Protein AF-A0A392MYU2-F1 (afdb_monomer_lite)

InterPro domains:
  IPR002130 Cyclophilin-type peptidyl-prolyl cis-trans isomerase domain [PF00160] (11-79)
  IPR029000 Cyclophilin-like domain superfamily [G3DSA:2.40.100.10] (5-92)
  IPR029000 Cyclophilin-like domain superfamily [SSF50891] (9-80)
  IPR044665 Cyclophilin-type peptidyl-prolyl cis-trans isomerase, E. coli cyclophilin A-like [PTHR43246] (1-92)

Structure (mmCIF, N/CA/C/O backbone):
data_AF-A0A392MYU2-F1
#
_entry.id   AF-A0A392MYU2-F1
#
loop_
_atom_site.group_PDB
_atom_site.id
_atom_site.type_symbol
_atom_site.label_atom_id
_atom_site.label_alt_id
_atom_site.label_comp_id
_atom_site.label_asym_id
_atom_site.label_entity_id
_atom_site.label_seq_id
_atom_site.pdbx_PDB_ins_code
_atom_site.Cartn_x
_atom_site.Cartn_y
_atom_site.Cartn_z
_atom_site.occupancy
_atom_site.B_iso_or_equiv
_atom_site.auth_seq_id
_atom_site.auth_comp_id
_atom_site.auth_asym_id
_atom_site.auth_atom_id
_atom_site.pdbx_PDB_model_num
ATOM 1 N N . GLU A 1 1 ? 16.950 2.868 -20.946 1.00 42.47 1 GLU A N 1
ATOM 2 C CA . GLU A 1 1 ? 15.886 2.952 -21.970 1.00 42.47 1 GLU A CA 1
ATOM 3 C C . GLU A 1 1 ? 14.981 4.127 -21.629 1.00 42.47 1 GLU A C 1
ATOM 5 O O . GLU A 1 1 ? 14.779 4.383 -20.450 1.00 42.47 1 GLU A O 1
ATOM 10 N N . LEU A 1 2 ? 14.501 4.889 -22.615 1.00 53.47 2 LEU A N 1
ATOM 11 C CA . LEU A 1 2 ? 13.502 5.937 -22.369 1.00 53.47 2 LEU A CA 1
ATOM 12 C C . LEU A 1 2 ? 12.210 5.256 -21.892 1.00 53.47 2 LEU A C 1
ATOM 14 O O . LEU A 1 2 ? 11.650 4.447 -22.629 1.00 53.47 2 LEU A O 1
ATOM 18 N N . GLY A 1 3 ? 11.779 5.546 -20.661 1.00 56.72 3 GLY A N 1
ATOM 19 C CA . GLY A 1 3 ? 10.579 4.963 -20.051 1.00 56.72 3 GLY A CA 1
ATOM 20 C C . GLY A 1 3 ? 9.310 5.168 -20.888 1.00 56.72 3 GLY A C 1
ATOM 21 O O . GLY A 1 3 ? 9.255 6.017 -21.777 1.00 56.72 3 GLY A O 1
ATOM 22 N N . LEU A 1 4 ? 8.268 4.381 -20.616 1.00 60.94 4 LEU A N 1
ATOM 23 C CA . LEU A 1 4 ? 7.018 4.340 -21.390 1.00 60.94 4 LEU A CA 1
ATOM 24 C C . LEU A 1 4 ? 6.106 5.564 -21.145 1.00 60.94 4 LEU A C 1
ATOM 26 O O . LEU A 1 4 ? 4.966 5.422 -20.718 1.00 60.94 4 LEU A O 1
ATOM 30 N N . TYR A 1 5 ? 6.563 6.777 -21.463 1.00 53.78 5 TYR A N 1
ATOM 31 C CA . TYR A 1 5 ? 5.838 8.030 -21.181 1.00 53.78 5 TYR A CA 1
ATOM 32 C C . TYR A 1 5 ? 4.535 8.229 -21.986 1.00 53.78 5 TYR A C 1
ATOM 34 O O . TYR A 1 5 ? 3.774 9.148 -21.699 1.00 53.78 5 TYR A O 1
ATOM 42 N N . LYS A 1 6 ? 4.272 7.395 -23.007 1.00 58.09 6 LYS A N 1
ATOM 43 C CA . LYS A 1 6 ? 3.012 7.388 -23.784 1.00 58.09 6 LYS A CA 1
ATOM 44 C C . LYS A 1 6 ? 2.075 6.230 -23.431 1.00 58.09 6 LYS A C 1
ATOM 46 O O . LYS A 1 6 ? 0.996 6.139 -24.013 1.00 58.09 6 LYS A O 1
ATOM 51 N N . ALA A 1 7 ? 2.488 5.309 -22.561 1.00 65.81 7 ALA A N 1
ATOM 52 C CA . ALA A 1 7 ? 1.626 4.200 -22.178 1.00 65.81 7 ALA A CA 1
ATOM 53 C C . ALA A 1 7 ? 0.496 4.715 -21.281 1.00 65.81 7 ALA A C 1
ATOM 55 O O . ALA A 1 7 ? 0.728 5.500 -20.367 1.00 65.81 7 ALA A O 1
ATOM 56 N N . GLN A 1 8 ? -0.729 4.266 -21.546 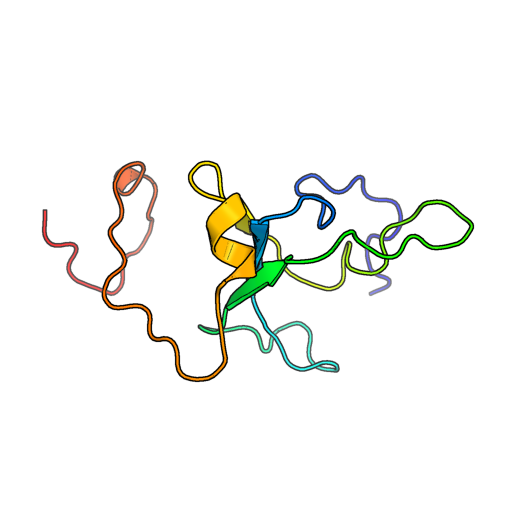1.00 67.56 8 GLN A N 1
ATOM 57 C CA . GLN A 1 8 ? -1.862 4.573 -20.683 1.00 67.56 8 GLN A CA 1
ATOM 58 C C . GLN A 1 8 ? -1.690 3.840 -19.347 1.00 67.56 8 GLN A C 1
ATOM 60 O O . GLN A 1 8 ? -1.617 2.608 -19.315 1.00 67.56 8 GLN A O 1
ATOM 65 N N . THR A 1 9 ? -1.627 4.595 -18.250 1.00 71.06 9 THR A N 1
ATOM 66 C CA . THR A 1 9 ? -1.507 4.047 -16.897 1.00 71.06 9 THR A CA 1
ATOM 67 C C . THR A 1 9 ? -2.745 3.215 -16.560 1.00 71.06 9 THR A C 1
ATOM 69 O O . THR A 1 9 ? -3.864 3.724 -16.576 1.00 71.06 9 THR A O 1
ATOM 72 N N . LYS A 1 10 ? -2.558 1.920 -16.269 1.00 78.94 10 LYS A N 1
ATOM 73 C CA . LYS A 1 10 ? -3.660 1.024 -15.865 1.00 78.94 10 LYS A CA 1
ATOM 74 C C . LYS A 1 10 ? -4.071 1.208 -14.406 1.00 78.94 10 LYS A C 1
ATOM 76 O O . LYS A 1 10 ? -5.239 1.037 -14.086 1.00 78.94 10 LYS A O 1
ATOM 81 N N . LEU A 1 11 ? -3.102 1.531 -13.554 1.00 82.50 11 LEU A N 1
ATOM 82 C CA . LEU A 1 11 ? -3.281 1.786 -12.127 1.00 82.50 11 LEU A CA 1
ATOM 83 C C . LEU A 1 11 ? -2.816 3.221 -11.847 1.00 82.50 11 LEU A C 1
ATOM 85 O O . LEU A 1 11 ? -1.638 3.423 -11.549 1.00 82.50 11 LEU A O 1
ATOM 89 N N . PRO A 1 12 ? -3.675 4.229 -12.075 1.00 77.88 12 PRO A N 1
ATOM 90 C CA . PRO A 1 12 ? -3.289 5.619 -11.892 1.00 77.88 12 PRO A CA 1
ATOM 91 C C . PRO A 1 12 ? -3.044 5.927 -10.411 1.00 77.88 12 PRO A C 1
ATOM 93 O O . PRO A 1 12 ? -3.743 5.423 -9.528 1.00 77.88 12 PRO A O 1
ATOM 96 N N . PHE A 1 13 ? -2.053 6.776 -10.156 1.00 77.88 13 PHE A N 1
ATOM 97 C CA . PHE A 1 13 ? -1.628 7.258 -8.845 1.00 77.88 13 PHE A CA 1
ATOM 98 C C . PHE A 1 13 ? -2.435 8.489 -8.412 1.00 77.88 13 PHE A C 1
ATOM 100 O O . PHE A 1 13 ? -1.874 9.447 -7.907 1.00 77.88 13 PHE A O 1
ATOM 107 N N . ASN A 1 14 ? -3.729 8.583 -8.705 1.00 74.69 14 ASN A N 1
ATOM 108 C CA . ASN A 1 14 ? -4.484 9.833 -8.502 1.00 74.69 14 ASN A CA 1
ATOM 109 C C . ASN A 1 14 ? -5.634 9.735 -7.501 1.00 74.69 14 ASN A C 1
ATOM 111 O O . ASN A 1 14 ? -6.217 10.760 -7.155 1.00 74.69 14 ASN A O 1
ATOM 115 N N . ALA A 1 15 ? -5.964 8.530 -7.040 1.00 80.38 15 ALA A N 1
ATOM 116 C CA . ALA A 1 15 ? -7.044 8.324 -6.089 1.00 80.38 15 ALA A CA 1
ATOM 117 C C . ALA A 1 15 ? -6.531 8.427 -4.648 1.00 80.38 15 ALA A C 1
ATOM 119 O O . ALA A 1 15 ? -5.486 7.860 -4.307 1.00 80.38 15 ALA A O 1
ATOM 120 N N . PHE A 1 16 ? -7.289 9.110 -3.794 1.00 85.69 16 PHE A N 1
ATOM 121 C CA . PHE A 1 16 ? -7.085 9.045 -2.352 1.00 85.69 16 PHE A CA 1
ATOM 122 C C . PHE A 1 16 ? -7.111 7.573 -1.897 1.00 85.69 16 PHE A C 1
ATOM 124 O O . PHE A 1 16 ? -7.868 6.763 -2.428 1.00 85.69 16 PHE A O 1
ATOM 131 N N . GLY A 1 17 ? -6.194 7.186 -1.011 1.00 88.94 17 GLY A N 1
ATOM 132 C CA . GLY A 1 17 ? -6.048 5.789 -0.594 1.00 88.94 17 GLY A CA 1
ATOM 133 C C . GLY A 1 17 ? -5.348 4.866 -1.604 1.00 88.94 17 GLY A C 1
ATOM 134 O O . GLY A 1 17 ? -5.294 3.656 -1.372 1.00 88.94 17 GLY A O 1
ATOM 135 N N . THR A 1 18 ? -4.769 5.390 -2.694 1.00 91.62 18 THR A N 1
ATOM 136 C CA . THR A 1 18 ? -3.857 4.607 -3.555 1.00 91.62 18 THR A CA 1
ATOM 137 C C . THR A 1 18 ? -2.662 4.119 -2.736 1.00 91.62 18 THR A C 1
ATOM 139 O O . THR A 1 18 ? -2.016 4.922 -2.065 1.00 91.62 18 THR A O 1
ATOM 142 N N . MET A 1 19 ? -2.346 2.824 -2.812 1.00 93.06 19 MET A N 1
ATOM 143 C CA . MET A 1 19 ? -1.209 2.201 -2.132 1.00 93.06 19 MET A CA 1
ATOM 144 C C . MET A 1 19 ? -0.081 1.894 -3.119 1.00 93.06 19 MET A C 1
ATOM 146 O O . MET A 1 19 ? -0.293 1.272 -4.169 1.00 93.06 19 MET A O 1
ATOM 150 N N . ALA A 1 20 ? 1.133 2.296 -2.753 1.00 92.88 20 ALA A N 1
ATOM 151 C CA . ALA A 1 20 ? 2.313 2.107 -3.579 1.00 92.88 20 ALA A CA 1
ATOM 152 C C . ALA A 1 20 ? 3.567 1.762 -2.782 1.00 92.88 20 ALA A C 1
ATOM 154 O O . ALA A 1 20 ? 3.644 1.968 -1.570 1.00 92.88 20 ALA A O 1
ATOM 155 N N . MET A 1 21 ? 4.552 1.211 -3.489 1.00 95.12 21 MET A N 1
ATOM 156 C CA . MET A 1 21 ? 5.829 0.801 -2.915 1.00 95.12 21 MET A CA 1
ATOM 157 C C . MET A 1 21 ? 6.780 1.996 -2.825 1.00 95.12 21 MET A C 1
ATOM 159 O O . MET A 1 21 ? 7.013 2.684 -3.821 1.00 95.12 21 MET A O 1
ATOM 163 N N . ALA A 1 22 ? 7.330 2.232 -1.635 1.00 93.88 22 ALA A N 1
ATOM 164 C CA . ALA A 1 22 ? 8.386 3.214 -1.438 1.00 93.88 22 ALA A CA 1
ATOM 165 C C . ALA A 1 22 ? 9.713 2.684 -1.999 1.00 93.88 22 ALA A C 1
ATOM 167 O O . ALA A 1 22 ? 9.966 1.477 -2.012 1.00 93.88 22 ALA A O 1
ATOM 168 N N . ARG A 1 23 ? 10.548 3.605 -2.476 1.00 94.19 23 ARG A N 1
ATOM 169 C CA . ARG A 1 23 ? 11.851 3.338 -3.088 1.00 94.19 23 ARG A CA 1
ATOM 170 C C . ARG A 1 23 ? 12.765 4.547 -2.911 1.00 94.19 23 ARG A C 1
ATOM 172 O O . ARG A 1 23 ? 12.271 5.658 -2.698 1.00 94.19 23 ARG A O 1
ATOM 179 N N . ASP A 1 24 ? 14.059 4.341 -3.090 1.00 92.06 24 ASP A N 1
ATOM 180 C CA . ASP A 1 24 ? 15.031 5.422 -3.185 1.00 92.06 24 ASP A CA 1
ATOM 181 C C . ASP A 1 24 ? 14.791 6.251 -4.452 1.00 92.06 24 ASP A C 1
ATOM 183 O O . ASP A 1 24 ? 14.443 5.728 -5.515 1.00 92.06 24 ASP A O 1
ATOM 187 N N . GLU A 1 25 ? 14.977 7.567 -4.343 1.00 86.56 25 GLU A N 1
ATOM 188 C CA . GLU A 1 25 ? 14.646 8.537 -5.395 1.00 86.56 25 GLU A CA 1
ATOM 189 C C . GLU A 1 25 ? 15.376 8.255 -6.718 1.00 86.56 25 GLU A C 1
ATOM 191 O O . GLU A 1 25 ? 14.776 8.346 -7.792 1.00 86.56 25 GLU A O 1
ATOM 196 N N . PHE A 1 26 ? 16.646 7.850 -6.636 1.00 88.88 26 PHE A N 1
ATOM 197 C CA . PHE A 1 26 ? 17.533 7.667 -7.789 1.00 88.88 26 PHE A CA 1
ATOM 198 C C . PHE A 1 26 ? 17.772 6.200 -8.178 1.00 88.88 26 PHE A C 1
ATOM 200 O O . PHE A 1 26 ? 18.520 5.943 -9.120 1.00 88.88 26 PHE A O 1
ATOM 207 N N . GLU A 1 27 ? 17.146 5.243 -7.488 1.00 91.81 27 GLU A N 1
ATOM 208 C CA . GLU A 1 27 ? 17.252 3.815 -7.801 1.00 91.81 27 GLU A CA 1
ATOM 209 C C . GLU A 1 27 ? 15.861 3.187 -7.925 1.00 91.81 27 GLU A C 1
ATOM 211 O O . GLU A 1 27 ? 15.226 2.816 -6.938 1.00 91.81 27 GLU A O 1
ATOM 216 N N . ASP A 1 28 ? 15.384 3.044 -9.162 1.00 89.62 28 ASP A N 1
ATOM 217 C CA . ASP A 1 28 ? 14.013 2.602 -9.450 1.00 89.62 28 ASP A CA 1
ATOM 218 C C . ASP A 1 28 ? 13.689 1.193 -8.908 1.00 89.62 28 ASP A C 1
ATOM 220 O O . ASP A 1 28 ? 12.541 0.919 -8.562 1.00 89.62 28 ASP A O 1
ATOM 224 N N . ASN A 1 29 ? 14.694 0.316 -8.782 1.00 93.88 29 ASN A N 1
ATOM 225 C CA . ASN A 1 29 ? 14.541 -1.078 -8.337 1.00 93.88 29 ASN A CA 1
ATOM 226 C C . ASN A 1 29 ? 14.881 -1.305 -6.851 1.00 93.88 29 ASN A C 1
ATOM 228 O O . ASN A 1 29 ? 15.039 -2.448 -6.430 1.00 93.88 29 ASN A O 1
ATOM 232 N N . SER A 1 30 ? 15.002 -0.241 -6.055 1.00 95.06 30 SER A N 1
ATOM 233 C CA . SER A 1 30 ? 15.315 -0.329 -4.616 1.00 95.06 30 SER A CA 1
ATOM 234 C C . SER A 1 30 ? 14.106 -0.679 -3.731 1.00 95.06 30 SER A C 1
ATOM 236 O O . SER A 1 30 ? 14.262 -0.928 -2.535 1.00 95.06 30 SER A O 1
ATOM 238 N N . GLY A 1 31 ? 12.893 -0.705 -4.296 1.00 93.31 31 GLY A N 1
ATOM 239 C CA . GLY A 1 31 ? 11.669 -1.030 -3.563 1.00 93.31 31 GLY A CA 1
ATOM 240 C C . GLY A 1 31 ? 11.707 -2.424 -2.925 1.00 93.31 31 GLY A C 1
ATOM 241 O O . GLY A 1 31 ? 12.181 -3.389 -3.521 1.00 93.31 31 GLY A O 1
ATOM 242 N N . SER A 1 32 ? 11.204 -2.527 -1.693 1.00 93.56 32 SER A N 1
ATOM 243 C CA . SER A 1 32 ? 11.206 -3.775 -0.919 1.00 93.56 32 SER A CA 1
ATOM 244 C C . SER A 1 32 ? 9.918 -3.921 -0.103 1.00 93.56 32 SER A C 1
ATOM 246 O O . SER A 1 32 ? 8.884 -4.294 -0.651 1.00 93.56 32 SER A O 1
ATOM 248 N N . SER A 1 33 ? 9.941 -3.608 1.194 1.00 92.75 33 SER A N 1
ATOM 249 C CA . SER A 1 33 ? 8.817 -3.838 2.115 1.00 92.75 33 SER A CA 1
ATOM 250 C C . SER A 1 33 ? 8.118 -2.567 2.594 1.00 92.75 33 SER A C 1
ATOM 252 O O . SER A 1 33 ? 7.116 -2.646 3.303 1.00 92.75 33 SER A O 1
ATOM 254 N N . GLN A 1 34 ? 8.640 -1.396 2.234 1.00 95.75 34 GLN A N 1
ATOM 255 C CA . GLN A 1 34 ? 8.047 -0.123 2.618 1.00 95.75 34 GLN A CA 1
ATOM 256 C C . GLN A 1 34 ? 6.948 0.266 1.634 1.00 95.75 34 GLN A C 1
ATOM 258 O O . GLN A 1 34 ? 7.131 0.225 0.415 1.00 95.75 34 GLN A O 1
ATOM 263 N N . VAL A 1 35 ? 5.803 0.661 2.178 1.00 94.62 35 VAL A N 1
ATOM 264 C CA . VAL A 1 35 ? 4.616 1.051 1.418 1.00 94.62 35 VAL A CA 1
ATOM 265 C C . VAL A 1 35 ? 4.088 2.368 1.959 1.00 94.62 35 VAL A C 1
ATOM 267 O O . VAL A 1 35 ? 4.333 2.714 3.116 1.00 94.62 35 VAL A O 1
ATOM 270 N N . PHE A 1 36 ? 3.357 3.100 1.130 1.00 91.69 36 PHE A N 1
ATOM 271 C CA . PHE A 1 36 ? 2.695 4.329 1.540 1.00 91.69 36 PHE A CA 1
ATOM 272 C C . PHE A 1 36 ? 1.342 4.479 0.850 1.00 91.69 36 PHE A C 1
ATOM 274 O O . PHE A 1 36 ? 1.107 3.913 -0.222 1.00 91.69 36 PHE A O 1
ATOM 281 N N . TRP A 1 37 ? 0.465 5.257 1.482 1.00 90.88 37 TRP A N 1
ATOM 282 C CA . TRP A 1 37 ? -0.822 5.657 0.928 1.00 90.88 37 TRP A CA 1
ATOM 283 C C . TRP A 1 37 ? -0.769 7.093 0.427 1.00 90.88 37 TRP A C 1
ATOM 285 O O . TRP A 1 37 ? -0.126 7.956 1.029 1.00 90.88 37 TRP A O 1
ATOM 295 N N . LEU A 1 38 ? -1.498 7.365 -0.649 1.00 87.44 38 LEU A N 1
ATOM 296 C CA . LEU A 1 38 ? -1.758 8.724 -1.094 1.00 87.44 38 LEU A CA 1
ATOM 297 C C . LEU A 1 38 ? -2.871 9.350 -0.240 1.00 87.44 38 LEU A C 1
ATOM 299 O O . LEU A 1 38 ? -4.036 8.985 -0.375 1.00 87.44 38 LEU A O 1
ATOM 303 N N . LEU A 1 39 ? -2.502 10.304 0.619 1.00 81.06 39 LEU A N 1
ATOM 304 C CA . LEU A 1 39 ? -3.418 11.011 1.532 1.00 81.06 39 LEU A CA 1
ATOM 305 C C . LEU A 1 39 ? -3.840 12.406 1.042 1.00 81.06 39 LEU A C 1
ATOM 307 O O . LEU A 1 39 ? -4.520 13.138 1.756 1.00 81.06 39 LEU A O 1
ATOM 311 N N . LYS A 1 40 ? -3.398 12.823 -0.146 1.00 70.81 40 LYS A N 1
ATOM 312 C CA . LYS A 1 40 ? -3.661 14.160 -0.694 1.00 70.81 40 LYS A CA 1
ATOM 313 C C . LYS A 1 40 ? -4.061 14.046 -2.158 1.00 70.81 40 LYS A C 1
ATOM 315 O O . LYS A 1 40 ? -3.595 13.147 -2.854 1.00 70.81 40 LYS A O 1
ATOM 320 N N . GLU A 1 41 ? -4.877 14.985 -2.628 1.00 61.66 41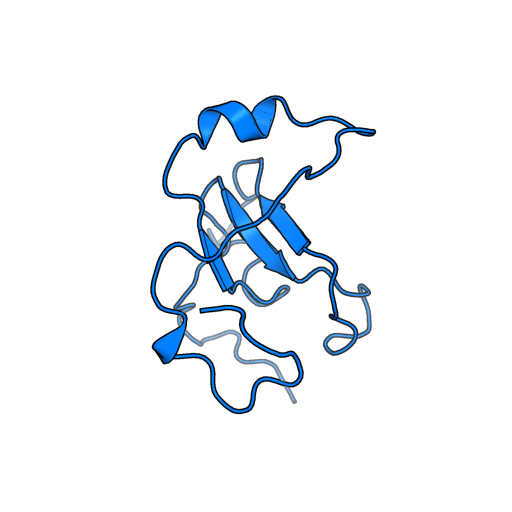 GLU A N 1
ATOM 321 C CA . GLU A 1 41 ? -5.114 15.168 -4.059 1.00 61.66 41 GLU A CA 1
ATOM 322 C C . GLU A 1 41 ? -3.784 15.337 -4.803 1.00 61.66 41 GLU A C 1
ATOM 324 O O . GLU A 1 41 ? -2.916 16.121 -4.399 1.00 61.66 41 GLU A O 1
ATOM 329 N N . SER A 1 42 ? -3.611 14.568 -5.880 1.00 60.88 42 SER A N 1
ATOM 330 C CA . SER A 1 42 ? -2.417 14.645 -6.711 1.00 60.88 42 SER A CA 1
ATOM 331 C C . SER A 1 42 ? -2.263 16.035 -7.307 1.00 60.88 42 SER A C 1
ATOM 333 O O . SER A 1 42 ? -3.186 16.579 -7.913 1.00 60.88 42 SER A O 1
ATOM 335 N N . GLU A 1 43 ? -1.060 16.586 -7.195 1.00 58.56 43 GLU A N 1
ATOM 336 C CA . GLU A 1 43 ? -0.716 17.809 -7.903 1.00 58.56 43 GLU A CA 1
ATOM 337 C C . GLU A 1 43 ? -0.574 17.482 -9.394 1.00 58.56 43 GLU A C 1
ATOM 339 O O . GLU A 1 43 ? 0.220 16.633 -9.808 1.00 58.56 43 GLU A O 1
ATOM 344 N N . LEU A 1 44 ? -1.419 18.123 -10.196 1.00 58.84 44 LEU A N 1
ATOM 345 C CA . LEU A 1 44 ? -1.443 17.971 -11.642 1.00 58.84 44 LEU A CA 1
ATOM 346 C C . LEU A 1 44 ? -0.445 18.945 -12.271 1.00 58.84 44 LEU A C 1
ATOM 348 O O . LEU A 1 44 ? -0.340 20.105 -11.870 1.00 58.84 44 LEU A O 1
ATOM 352 N N . THR A 1 45 ? 0.267 18.503 -13.306 1.00 58.22 45 THR A N 1
ATOM 353 C CA . THR A 1 45 ? 1.003 19.424 -14.177 1.00 58.22 45 THR A CA 1
ATOM 354 C C . THR A 1 45 ? 0.021 20.342 -14.923 1.00 58.22 45 THR A C 1
ATOM 356 O O . THR A 1 45 ? -1.155 20.000 -15.071 1.00 58.22 45 THR A O 1
ATOM 359 N N . PRO A 1 46 ? 0.475 21.471 -15.504 1.00 57.38 46 PRO A N 1
ATOM 360 C CA . PRO A 1 46 ? -0.374 22.316 -16.354 1.00 57.38 46 PRO A CA 1
ATOM 361 C C . PRO A 1 46 ? -1.019 21.575 -17.539 1.00 57.38 46 PRO A C 1
ATOM 363 O O . PRO A 1 46 ? -2.023 22.026 -18.080 1.00 57.38 46 PRO A O 1
ATOM 366 N N . SER A 1 47 ? -0.455 20.430 -17.941 1.00 65.44 47 SER A N 1
ATOM 367 C CA . SER A 1 47 ? -1.002 19.541 -18.971 1.00 65.44 47 SER A CA 1
ATOM 368 C C . SER A 1 47 ? -1.949 18.468 -18.416 1.00 65.44 47 SER A C 1
ATOM 370 O O . SER A 1 47 ? -2.229 17.499 -19.118 1.00 65.44 47 SER A O 1
ATOM 372 N N . ASN A 1 48 ? -2.407 18.607 -17.169 1.00 60.09 48 ASN A N 1
ATOM 373 C CA . ASN A 1 48 ? -3.299 17.677 -16.477 1.00 60.09 48 ASN A CA 1
ATOM 374 C C . ASN A 1 48 ? -2.719 16.258 -16.294 1.00 60.09 48 ASN A C 1
ATOM 376 O O . ASN A 1 48 ? -3.469 15.286 -16.224 1.00 60.09 48 ASN A O 1
ATOM 380 N N . ALA A 1 49 ? -1.387 16.124 -16.253 1.00 61.16 49 ALA A N 1
ATOM 381 C CA . ALA A 1 49 ? -0.721 14.852 -15.981 1.00 61.16 49 ALA A CA 1
ATOM 382 C C . ALA A 1 49 ? -0.373 14.756 -14.494 1.00 61.16 49 ALA A C 1
ATOM 384 O O . ALA A 1 49 ? 0.095 15.723 -13.895 1.00 61.16 49 ALA A O 1
ATOM 385 N N . ASN A 1 50 ? -0.580 13.587 -13.899 1.00 65.81 50 ASN A N 1
ATOM 38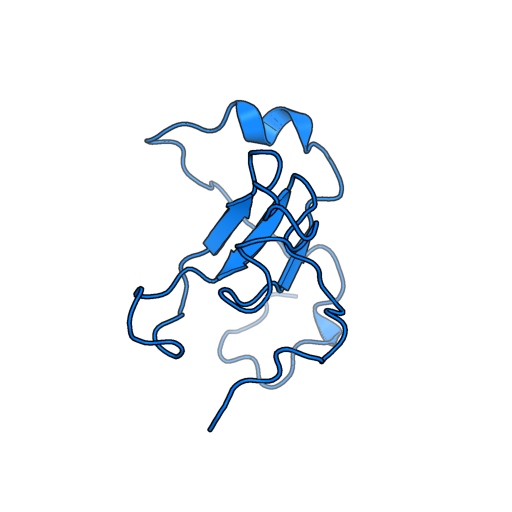6 C CA . ASN A 1 50 ? -0.213 13.352 -12.513 1.00 65.81 50 ASN A CA 1
ATOM 387 C C . ASN A 1 50 ? 1.308 13.199 -12.379 1.00 65.81 50 ASN A C 1
ATOM 389 O O . ASN A 1 50 ? 1.920 12.412 -13.097 1.00 65.81 50 ASN A O 1
ATOM 393 N N . ILE A 1 51 ? 1.919 13.936 -11.450 1.00 67.75 51 ILE A N 1
ATOM 394 C CA . ILE A 1 51 ? 3.376 13.940 -11.246 1.00 67.75 51 ILE A CA 1
ATOM 395 C C . ILE A 1 51 ? 3.891 12.582 -10.737 1.00 67.75 51 ILE A C 1
ATOM 397 O O . ILE A 1 51 ? 5.054 12.241 -10.968 1.00 67.75 51 ILE A O 1
ATOM 401 N N . LEU A 1 52 ? 3.045 11.808 -10.052 1.00 72.81 52 LEU A N 1
ATOM 402 C CA . LEU A 1 52 ? 3.424 10.533 -9.437 1.00 72.81 52 LEU A CA 1
ATOM 403 C C . LEU A 1 52 ? 3.237 9.329 -10.371 1.00 72.81 52 LEU A C 1
ATOM 405 O O . LEU A 1 52 ? 3.852 8.282 -10.147 1.00 72.81 52 LEU A O 1
ATOM 409 N N . ASP A 1 53 ? 2.455 9.484 -11.443 1.00 73.81 53 ASP A N 1
ATOM 410 C CA . ASP A 1 53 ? 2.273 8.430 -12.438 1.00 73.81 53 ASP A CA 1
ATOM 411 C C . ASP A 1 53 ? 3.611 8.073 -13.097 1.00 73.81 53 ASP A C 1
ATOM 413 O O . ASP A 1 53 ? 4.363 8.929 -13.563 1.00 73.81 53 ASP A O 1
ATOM 417 N N . GLY A 1 54 ? 3.922 6.776 -13.114 1.00 74.69 54 GLY A N 1
ATOM 418 C CA . GLY A 1 54 ? 5.172 6.253 -13.663 1.00 74.69 54 GLY A CA 1
ATOM 419 C C . GLY A 1 54 ? 6.404 6.432 -12.769 1.00 74.69 54 GLY A C 1
ATOM 420 O O . GLY A 1 54 ? 7.470 5.948 -13.141 1.00 74.69 54 GLY A O 1
ATOM 421 N N . ARG A 1 55 ? 6.288 7.078 -11.597 1.00 82.50 55 ARG A N 1
ATOM 422 C CA . ARG A 1 55 ? 7.400 7.206 -10.634 1.00 82.50 55 ARG A CA 1
ATOM 423 C C . ARG A 1 55 ? 7.418 6.110 -9.577 1.00 82.50 55 ARG A C 1
ATOM 425 O O . ARG A 1 55 ? 8.501 5.720 -9.144 1.00 82.50 55 ARG A O 1
ATOM 432 N N . TYR A 1 56 ? 6.248 5.617 -9.184 1.00 87.62 56 TYR A N 1
ATOM 433 C CA . TYR A 1 56 ? 6.086 4.585 -8.161 1.00 87.62 56 TYR A CA 1
ATOM 434 C C . TYR A 1 56 ? 5.286 3.396 -8.690 1.00 87.62 56 TYR A C 1
ATOM 436 O O . TYR A 1 56 ? 4.420 3.543 -9.554 1.00 87.62 56 TYR A O 1
ATOM 444 N N . ALA A 1 57 ? 5.557 2.215 -8.135 1.00 90.75 57 ALA A N 1
ATOM 445 C CA . ALA A 1 57 ? 4.775 1.018 -8.408 1.00 90.75 57 ALA A CA 1
ATOM 446 C C . ALA A 1 57 ? 3.491 1.028 -7.562 1.00 90.75 57 ALA A C 1
ATOM 448 O O . ALA A 1 57 ? 3.539 0.811 -6.349 1.00 90.75 57 ALA A O 1
ATOM 449 N N . VAL A 1 58 ? 2.351 1.286 -8.209 1.00 91.44 58 VAL A N 1
ATOM 450 C CA . VAL A 1 58 ? 1.013 1.148 -7.611 1.00 91.44 58 VAL A CA 1
ATOM 451 C C . VAL A 1 58 ? 0.606 -0.318 -7.622 1.00 91.44 58 VAL A C 1
ATOM 453 O O . VAL A 1 58 ? 0.703 -0.974 -8.661 1.00 91.44 58 VAL A O 1
ATOM 456 N N . PHE A 1 59 ? 0.122 -0.825 -6.488 1.00 92.69 59 PHE A N 1
ATOM 457 C CA . PHE A 1 59 ? -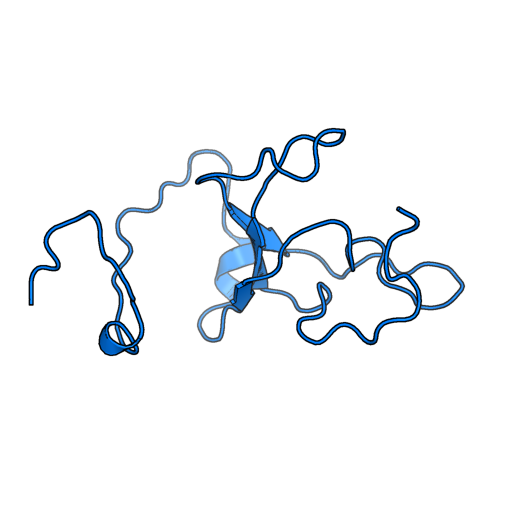0.304 -2.225 -6.380 1.00 92.69 59 PHE A CA 1
ATOM 458 C C . PHE A 1 59 ? -1.579 -2.444 -5.552 1.00 92.69 59 PHE A C 1
ATOM 460 O O . PHE A 1 59 ? -2.026 -3.583 -5.429 1.00 92.69 59 PHE A O 1
ATOM 467 N N . GLY A 1 60 ? -2.199 -1.391 -5.012 1.00 93.00 60 GLY A N 1
ATOM 468 C CA . GLY A 1 60 ? -3.429 -1.532 -4.237 1.00 93.00 60 GLY A CA 1
ATOM 469 C C . GLY A 1 60 ? -4.211 -0.235 -4.080 1.00 93.00 60 GLY A C 1
ATOM 470 O O . GLY A 1 60 ? -3.699 0.854 -4.332 1.00 93.00 60 GLY A O 1
ATOM 471 N N . TYR A 1 61 ? -5.457 -0.375 -3.632 1.00 92.56 61 TYR A N 1
ATOM 472 C CA . TYR A 1 61 ? -6.363 0.730 -3.331 1.00 92.56 61 TYR A CA 1
ATOM 473 C C . TYR A 1 61 ? -7.138 0.421 -2.056 1.00 92.56 61 TYR A C 1
ATOM 475 O O . TYR A 1 61 ? -7.591 -0.710 -1.853 1.00 92.56 61 TYR A O 1
ATOM 483 N N . VAL A 1 62 ? -7.312 1.430 -1.209 1.00 93.62 62 VAL A N 1
ATOM 484 C CA . VAL A 1 62 ? -8.249 1.361 -0.088 1.00 93.62 62 VAL A CA 1
ATOM 485 C C . VAL A 1 62 ? -9.669 1.459 -0.642 1.00 93.62 62 VAL A C 1
ATOM 487 O O . VAL A 1 62 ? -9.966 2.318 -1.461 1.00 93.62 62 VAL A O 1
ATOM 490 N N . THR A 1 63 ? -10.537 0.531 -0.239 1.00 93.56 63 THR A N 1
ATOM 491 C CA . THR A 1 63 ? -11.929 0.445 -0.730 1.00 93.56 63 THR A CA 1
ATOM 492 C C . THR A 1 63 ? -12.965 0.647 0.373 1.00 93.56 63 THR A C 1
ATOM 494 O O . THR A 1 63 ? -14.159 0.724 0.095 1.00 93.56 63 THR A O 1
ATOM 497 N N . GLN A 1 64 ? -12.522 0.705 1.630 1.00 94.38 64 GLN A N 1
ATOM 498 C CA . GLN A 1 64 ? -13.353 0.884 2.816 1.00 94.38 64 GLN A CA 1
ATOM 499 C C . GLN A 1 64 ? -12.582 1.716 3.839 1.00 94.38 64 GLN A C 1
ATOM 501 O O . GLN A 1 64 ? -11.367 1.560 3.947 1.00 94.38 64 GLN A O 1
ATOM 506 N N . ASN A 1 65 ? -13.294 2.538 4.618 1.00 93.81 65 ASN A N 1
ATOM 507 C CA . ASN A 1 65 ? -12.726 3.338 5.711 1.00 93.81 65 ASN A CA 1
ATOM 508 C C . ASN A 1 65 ? -11.618 4.315 5.271 1.00 93.81 65 ASN A C 1
ATOM 510 O O . ASN A 1 65 ? -10.726 4.623 6.057 1.00 93.81 65 ASN A O 1
ATOM 514 N N . GLU A 1 66 ? -11.667 4.808 4.031 1.00 89.94 66 GLU A N 1
ATOM 515 C CA . GLU A 1 66 ? -10.652 5.733 3.521 1.00 89.94 66 GLU A CA 1
ATOM 516 C C . GLU A 1 66 ? -10.579 7.026 4.348 1.00 89.94 66 GLU A C 1
ATOM 518 O O . GLU A 1 66 ? -9.480 7.477 4.651 1.00 89.94 66 GLU A O 1
ATOM 523 N N . ASP A 1 67 ? -11.711 7.551 4.825 1.00 89.06 67 ASP A N 1
ATOM 524 C CA . ASP A 1 67 ? -11.771 8.782 5.629 1.00 89.06 67 ASP A CA 1
ATOM 525 C C . ASP A 1 67 ? -10.856 8.753 6.870 1.00 89.06 67 ASP A C 1
ATOM 527 O O . ASP A 1 67 ? -10.329 9.786 7.279 1.00 89.06 67 ASP A O 1
ATOM 531 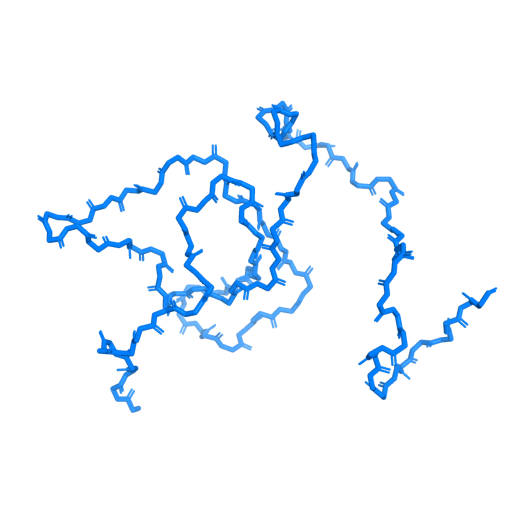N N . PHE A 1 68 ? -10.600 7.568 7.437 1.00 91.56 68 PHE A N 1
ATOM 532 C CA . PHE A 1 68 ? -9.721 7.400 8.599 1.00 91.56 68 PHE A CA 1
ATOM 533 C C . PHE A 1 68 ? -8.230 7.495 8.259 1.00 91.56 68 PHE A C 1
ATOM 535 O O . PHE A 1 68 ? -7.404 7.676 9.152 1.00 91.56 68 PHE A O 1
ATOM 542 N N . LEU A 1 69 ? -7.849 7.395 6.982 1.00 89.56 69 LEU A N 1
ATOM 543 C CA . LEU A 1 69 ? -6.454 7.537 6.564 1.00 89.56 69 LEU A CA 1
ATOM 544 C C . LEU A 1 69 ? -5.904 8.937 6.872 1.00 89.56 69 LEU A C 1
ATOM 546 O O . LEU A 1 69 ? -4.707 9.080 7.114 1.00 89.56 69 LEU A O 1
ATOM 550 N N . ALA A 1 70 ? -6.766 9.958 6.885 1.00 87.62 70 ALA A N 1
ATOM 551 C CA . ALA A 1 70 ? -6.389 11.329 7.225 1.00 87.62 70 ALA A CA 1
ATOM 552 C C . ALA A 1 70 ? -5.981 11.496 8.701 1.00 87.62 70 ALA A C 1
ATOM 554 O O . ALA A 1 70 ? -5.281 12.453 9.036 1.00 87.62 70 ALA A O 1
ATOM 555 N N . ASP A 1 71 ? -6.385 10.564 9.570 1.00 91.19 71 ASP A N 1
ATOM 556 C CA . ASP A 1 71 ? -6.099 10.609 11.004 1.00 91.19 71 ASP A CA 1
ATOM 557 C C . ASP A 1 71 ? -4.771 9.937 11.386 1.00 91.19 71 ASP A C 1
ATOM 559 O O . ASP A 1 71 ? -4.333 10.098 12.529 1.00 91.19 71 ASP A O 1
ATOM 563 N N . LEU A 1 72 ? -4.117 9.229 10.452 1.00 90.00 72 LEU A N 1
ATOM 564 C CA . LEU A 1 72 ? -2.834 8.556 10.677 1.00 90.00 72 LEU A CA 1
ATOM 565 C C . LEU A 1 72 ? -1.710 9.561 10.965 1.00 90.00 72 LEU A C 1
ATOM 567 O O . LEU A 1 72 ? -1.515 10.547 10.247 1.00 90.00 72 LEU A O 1
ATOM 571 N N . LYS A 1 73 ? -0.925 9.291 12.008 1.00 89.56 73 LYS A N 1
ATOM 572 C CA . LYS A 1 73 ? 0.135 10.168 12.519 1.00 89.56 73 LYS A CA 1
ATOM 573 C C . LYS A 1 73 ? 1.450 9.425 12.693 1.00 89.56 73 LYS A C 1
ATOM 575 O O . LYS A 1 73 ? 1.528 8.203 12.779 1.00 89.56 73 LYS A O 1
ATOM 580 N N . VAL A 1 74 ? 2.522 10.209 12.786 1.00 88.44 74 VAL A N 1
ATOM 581 C CA . VAL A 1 74 ? 3.842 9.686 13.144 1.00 88.44 74 VAL A CA 1
ATOM 582 C C . VAL A 1 74 ? 3.758 9.005 14.508 1.00 88.44 74 VAL A C 1
ATOM 584 O O . VAL A 1 74 ? 3.354 9.626 15.489 1.00 88.44 74 VAL A O 1
ATOM 587 N N . GLY A 1 75 ? 4.185 7.745 14.556 1.00 93.44 75 GLY A N 1
ATOM 588 C CA . GLY A 1 75 ? 4.150 6.916 15.759 1.00 93.44 75 GLY A CA 1
ATOM 589 C C . GLY A 1 75 ? 3.007 5.905 15.785 1.00 93.44 75 GLY A C 1
ATOM 590 O O . GLY A 1 75 ? 3.086 4.970 16.579 1.00 93.44 75 GLY A O 1
ATOM 591 N N . ASP A 1 76 ? 2.008 6.034 14.907 1.00 94.94 76 ASP A N 1
ATOM 592 C CA . ASP A 1 76 ? 0.999 4.990 14.736 1.00 94.94 76 ASP A CA 1
ATOM 593 C C . ASP A 1 76 ? 1.640 3.714 14.180 1.00 94.94 76 ASP A C 1
ATOM 595 O O . ASP A 1 76 ? 2.610 3.747 13.414 1.00 94.94 76 ASP A O 1
ATOM 599 N N . VAL A 1 77 ? 1.095 2.568 14.585 1.00 95.94 77 VAL A N 1
ATOM 600 C CA . VAL A 1 77 ? 1.624 1.246 14.245 1.00 95.94 77 VAL A CA 1
ATOM 601 C C . VAL A 1 77 ? 0.515 0.400 13.644 1.00 95.94 77 VAL A C 1
ATOM 603 O O . VAL A 1 77 ? -0.618 0.397 14.120 1.00 95.94 77 VAL A O 1
ATOM 606 N N . ILE A 1 78 ? 0.858 -0.361 12.608 1.00 95.19 78 ILE A N 1
ATOM 607 C CA . ILE A 1 78 ? -0.028 -1.391 12.076 1.00 95.19 78 ILE A CA 1
ATOM 608 C C . ILE A 1 78 ? -0.011 -2.579 13.040 1.00 95.19 78 ILE A C 1
ATOM 610 O O . ILE A 1 78 ? 0.980 -3.304 13.118 1.00 95.19 78 ILE A O 1
ATOM 614 N N . GLU A 1 79 ? -1.106 -2.786 13.768 1.00 97.56 79 GLU A N 1
ATOM 615 C CA . GLU A 1 79 ? -1.219 -3.895 14.724 1.00 97.56 79 GLU A CA 1
ATOM 616 C C . GLU A 1 79 ? -1.325 -5.258 14.029 1.00 97.56 79 GLU A C 1
ATOM 618 O O . GLU A 1 79 ? -0.760 -6.248 14.493 1.00 97.56 79 GLU A O 1
ATOM 623 N N . SER A 1 80 ? -2.051 -5.327 12.909 1.00 96.81 80 SER A N 1
ATOM 624 C CA . SER A 1 80 ? -2.190 -6.551 12.121 1.00 96.81 80 SER A CA 1
ATOM 625 C C . SER A 1 80 ? -2.565 -6.268 10.667 1.00 96.81 80 SER A C 1
ATOM 627 O O . SER A 1 80 ? -3.181 -5.251 10.352 1.00 96.81 80 SER A O 1
ATOM 629 N N . ILE A 1 81 ? -2.200 -7.194 9.778 1.00 94.88 81 ILE A N 1
ATOM 630 C CA . ILE A 1 81 ? -2.657 -7.251 8.386 1.00 94.88 81 ILE A CA 1
ATOM 631 C C . ILE A 1 81 ? -3.070 -8.694 8.114 1.00 94.88 81 ILE A C 1
ATOM 633 O O . ILE A 1 81 ? -2.321 -9.621 8.424 1.00 94.88 81 ILE A O 1
ATOM 637 N N . GLN A 1 82 ? -4.254 -8.890 7.537 1.00 95.56 82 GLN A N 1
ATOM 638 C CA . GLN A 1 82 ? -4.781 -10.213 7.210 1.00 95.56 82 GLN A CA 1
ATOM 639 C C . GLN A 1 82 ? -5.280 -10.241 5.769 1.00 95.56 82 GLN A C 1
ATOM 641 O O . GLN A 1 82 ? -5.992 -9.340 5.325 1.00 95.56 82 GLN A O 1
ATOM 646 N N . VAL A 1 83 ? -4.918 -11.295 5.037 1.00 94.38 83 VAL A N 1
ATOM 647 C CA . VAL A 1 83 ? -5.458 -11.539 3.698 1.00 94.38 83 VAL A CA 1
ATOM 648 C C . VAL A 1 83 ? -6.861 -12.114 3.854 1.00 94.38 83 VAL A C 1
ATOM 650 O O . VAL A 1 83 ? -7.025 -13.214 4.369 1.00 94.38 83 VAL A O 1
ATOM 653 N N . VAL A 1 84 ? -7.874 -11.369 3.410 1.00 96.19 84 VAL A N 1
ATOM 654 C CA . VAL A 1 84 ? -9.286 -11.779 3.531 1.00 96.19 84 VAL A CA 1
ATOM 655 C C . VAL A 1 84 ? -9.803 -12.548 2.312 1.00 96.19 84 VAL A C 1
ATOM 657 O O . VAL A 1 84 ? -10.799 -13.256 2.405 1.00 96.19 84 VAL A O 1
ATOM 660 N N . SER A 1 85 ? -9.151 -12.402 1.153 1.00 95.81 85 SER A N 1
ATOM 661 C CA . SER A 1 85 ? -9.494 -13.104 -0.090 1.00 95.81 85 SER A CA 1
ATOM 662 C C . SER A 1 85 ? -8.322 -13.084 -1.077 1.00 95.81 85 SER A C 1
ATO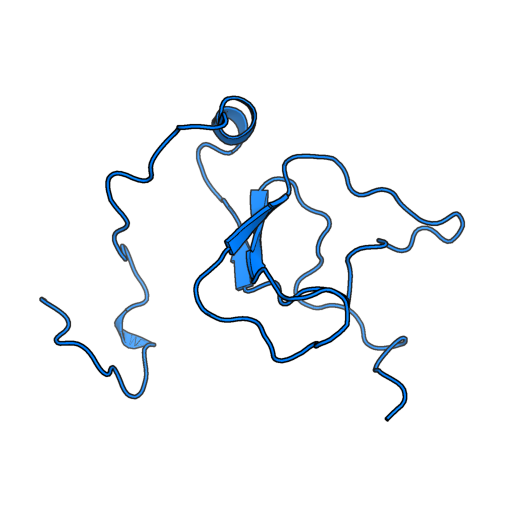M 664 O O . SER A 1 85 ? -7.407 -12.274 -0.933 1.00 95.81 85 SER A O 1
ATOM 666 N N . GLY A 1 86 ? -8.344 -13.974 -2.075 1.00 95.19 86 GLY A N 1
ATOM 667 C CA . GLY A 1 86 ? -7.387 -13.973 -3.189 1.00 95.19 86 GLY A CA 1
ATOM 668 C C . GLY A 1 86 ? -6.022 -14.602 -2.895 1.00 95.19 86 GLY A C 1
ATOM 669 O O . GLY A 1 86 ? -5.135 -14.538 -3.746 1.00 95.19 86 GLY A O 1
ATOM 670 N N . LEU A 1 87 ? -5.846 -15.209 -1.717 1.00 93.62 87 LEU A N 1
ATOM 671 C CA . LEU A 1 87 ? -4.606 -15.871 -1.296 1.00 93.62 87 LEU A CA 1
ATOM 672 C C . LEU A 1 87 ? -4.188 -17.020 -2.228 1.00 93.62 87 LEU A C 1
ATOM 674 O O . LEU A 1 87 ? -3.003 -17.295 -2.386 1.00 93.62 87 LEU A O 1
ATOM 678 N N . ASP A 1 88 ? -5.159 -17.650 -2.882 1.00 93.75 88 ASP A N 1
ATOM 679 C CA . ASP A 1 88 ? -5.005 -18.681 -3.908 1.00 93.75 88 ASP A CA 1
ATOM 680 C C . ASP A 1 88 ? -4.253 -18.203 -5.162 1.00 93.75 88 ASP A C 1
ATOM 682 O O . ASP A 1 88 ? -3.667 -19.017 -5.873 1.00 93.75 88 ASP A O 1
ATOM 686 N N . ASN A 1 89 ? -4.200 -16.890 -5.407 1.00 94.56 89 ASN A N 1
ATOM 687 C CA . ASN A 1 89 ? -3.438 -16.313 -6.517 1.00 94.56 89 ASN A CA 1
ATOM 688 C C . ASN A 1 89 ? -1.937 -16.175 -6.211 1.00 94.56 89 ASN A C 1
ATOM 690 O O . ASN A 1 89 ? -1.162 -15.825 -7.104 1.00 94.56 89 ASN A O 1
ATOM 694 N N . LEU A 1 90 ? -1.505 -16.409 -4.964 1.00 92.75 90 LEU A N 1
ATOM 695 C CA . LEU A 1 90 ? -0.103 -16.285 -4.582 1.00 92.75 90 LEU A CA 1
ATOM 696 C C . LEU A 1 90 ? 0.706 -17.477 -5.105 1.00 92.75 90 LEU A C 1
ATOM 698 O O . LEU A 1 90 ? 0.570 -18.609 -4.642 1.00 92.75 90 LEU A O 1
ATOM 702 N N . VAL A 1 91 ? 1.607 -17.203 -6.044 1.00 95.12 91 VAL A N 1
ATOM 703 C CA . VAL A 1 91 ? 2.497 -18.208 -6.634 1.00 95.12 91 VAL A CA 1
ATOM 704 C C . VAL A 1 91 ? 3.856 -18.178 -5.930 1.00 95.12 91 VAL A C 1
ATOM 706 O O . VAL A 1 91 ? 4.388 -17.108 -5.650 1.00 95.12 91 VAL A O 1
ATOM 709 N N . ASN A 1 92 ? 4.443 -19.354 -5.682 1.00 91.94 92 ASN A N 1
ATOM 710 C CA . ASN A 1 92 ? 5.757 -19.531 -5.041 1.00 91.94 92 ASN A CA 1
ATOM 711 C C . ASN A 1 92 ? 5.898 -18.855 -3.655 1.00 91.94 92 ASN A C 1
ATOM 713 O O . ASN A 1 92 ? 6.836 -18.080 -3.448 1.00 91.94 92 ASN A O 1
ATOM 717 N N . PRO A 1 93 ? 5.009 -19.134 -2.681 1.00 90.06 93 PRO A N 1
ATOM 718 C CA . PRO A 1 93 ? 5.136 -18.562 -1.346 1.00 90.06 93 PRO A CA 1
ATOM 719 C C . PRO A 1 93 ? 6.405 -19.073 -0.648 1.00 90.06 93 PRO A C 1
ATOM 721 O O . PRO A 1 93 ? 6.671 -20.273 -0.602 1.00 90.06 93 PRO A O 1
ATOM 724 N N . SER A 1 94 ? 7.181 -18.162 -0.064 1.00 86.25 94 SER A N 1
ATOM 725 C CA . SER A 1 94 ? 8.367 -18.493 0.740 1.00 86.25 94 SER A CA 1
ATOM 726 C C . SER A 1 94 ? 8.046 -18.781 2.213 1.00 86.25 94 SER A C 1
ATOM 728 O O . SER A 1 94 ? 8.866 -19.365 2.920 1.00 86.25 94 SER A O 1
ATOM 730 N N . TYR A 1 95 ? 6.850 -18.412 2.679 1.00 81.69 95 TYR A N 1
ATOM 731 C CA . TYR A 1 95 ? 6.383 -18.619 4.052 1.00 81.69 95 TYR A CA 1
ATOM 732 C C . TYR A 1 95 ? 5.243 -19.638 4.102 1.00 81.69 95 TYR A C 1
ATOM 734 O O . TYR A 1 95 ? 4.474 -19.781 3.151 1.00 81.69 95 TYR A O 1
ATOM 742 N N . LYS A 1 96 ? 5.113 -20.345 5.233 1.00 66.94 96 LYS A N 1
ATOM 743 C CA . LYS A 1 96 ? 3.967 -21.231 5.467 1.00 66.94 96 LYS A CA 1
ATOM 744 C C . LYS A 1 96 ? 2.709 -20.381 5.595 1.00 66.94 96 LYS A C 1
ATOM 746 O O . LYS A 1 96 ? 2.547 -19.665 6.579 1.00 66.94 96 LYS A O 1
ATOM 751 N N . ILE A 1 97 ? 1.831 -20.486 4.608 1.00 66.50 97 ILE A N 1
ATOM 752 C CA . ILE A 1 97 ? 0.487 -19.931 4.681 1.00 66.50 97 ILE A CA 1
ATOM 753 C C . ILE A 1 97 ? -0.273 -20.771 5.714 1.00 66.50 97 ILE A C 1
ATOM 755 O O . ILE A 1 97 ? -0.498 -21.961 5.492 1.00 66.50 97 ILE A O 1
ATOM 759 N N . ALA A 1 98 ? -0.587 -20.193 6.875 1.00 59.81 98 ALA A N 1
ATOM 760 C CA . ALA A 1 98 ? -1.528 -20.812 7.802 1.00 59.81 98 ALA A CA 1
ATOM 761 C C . ALA A 1 98 ? -2.915 -20.729 7.151 1.00 59.81 98 ALA A C 1
ATOM 763 O O . ALA A 1 98 ? -3.397 -19.626 6.895 1.00 59.81 98 ALA A O 1
ATOM 764 N N . GLY A 1 99 ? -3.464 -21.889 6.788 1.00 52.44 99 GLY A N 1
ATOM 765 C CA . GLY A 1 99 ? -4.829 -22.021 6.275 1.00 52.44 99 GLY A CA 1
ATOM 766 C C . GLY A 1 99 ? -5.867 -21.936 7.380 1.00 52.44 99 GLY A C 1
ATOM 767 O O . GLY A 1 99 ? -5.519 -22.277 8.535 1.00 52.44 99 GLY A O 1
#

Foldseek 3Di:
DPDPPPDDDPQDLFDFQFKWFDADQPDQPRTDPDMDTDHDGFDADPVRHGPCVPRTGTDDGDDPPSVCVNVDDPPDDDPDDDDPDDPVVDPPDPDDDDD

pLDDT: mean 82.71, std 14.06, range [42.47, 97.56]

Radius of gyration: 15.96 Å; chains: 1; bounding box: 31×44×40 Å

Organism: NCBI:txid97028

Secondary structure (DSSP, 8-state):
----TTSPPSS-TTSTTEEEE---TT-TT---S-EEE--SPPPBPTTS-BTTTTTS-EEEE--S-GGGGGG--TT---------S-GGG--S-SS----

Sequence (99 aa):
ELGLYKAQTKLPFNAFGTMAMARDEFEDNSGSSQVFWLLKESELTPSNANILDGRYAVFGYVTQNEDFLADLKVGDVIESIQVVSGLDNLVNPSYKIAG